Protein AF-A0A2V6WL87-F1 (afdb_monomer_lite)

pLDDT: mean 86.81, std 9.93, range [48.81, 95.75]

Radius of gyration: 15.18 Å; chains: 1; bounding box: 31×35×40 Å

Sequence (95 aa):
GGDASAFRYGDSGVALIAPILGDERRGARIATLLRARLDELLRTMTTSVRTFTGARWRVRVGDATWSADLVTTGAVLRLAQDVLARDAAVRRPAA

Foldseek 3Di:
DFDWDWDDDPDPDIDIHGDCVPPQCVFVVCQVVVQVVVVVVLVVCCVVPPVSPPDDDHDFFFAFGDDPVQVDPVSRVVRRVVRSVVSVVVPDDDD

Structure (mmCIF, N/CA/C/O backbone):
data_AF-A0A2V6WL87-F1
#
_entry.id   AF-A0A2V6WL87-F1
#
loop_
_atom_site.group_PDB
_atom_site.id
_atom_site.type_symbol
_atom_site.label_atom_id
_atom_site.label_alt_id
_atom_site.label_comp_id
_atom_site.label_asym_id
_atom_site.label_entity_id
_atom_site.label_seq_id
_atom_site.pdbx_PDB_ins_code
_atom_site.Cartn_x
_atom_site.Cartn_y
_atom_site.Cartn_z
_atom_site.occupancy
_atom_site.B_iso_or_equiv
_atom_site.auth_seq_id
_atom_site.auth_comp_id
_atom_site.auth_asym_id
_atom_site.auth_atom_id
_atom_site.pdbx_PDB_model_num
ATOM 1 N N . GLY A 1 1 ? 4.001 20.080 -4.985 1.00 48.81 1 GLY A N 1
ATOM 2 C CA . GLY A 1 1 ? 3.445 18.723 -4.866 1.00 48.81 1 GLY A CA 1
ATOM 3 C C . GLY A 1 1 ? 3.136 18.248 -6.260 1.00 48.81 1 GLY A C 1
ATOM 4 O O . GLY A 1 1 ? 2.423 18.955 -6.945 1.00 48.81 1 GLY A O 1
ATOM 5 N N . GLY A 1 2 ? 3.747 17.154 -6.714 1.00 58.09 2 GLY A N 1
ATOM 6 C CA . GLY A 1 2 ? 3.311 16.494 -7.947 1.00 58.09 2 GLY A CA 1
ATOM 7 C C . GLY A 1 2 ? 2.127 15.601 -7.608 1.00 58.09 2 GLY A C 1
ATOM 8 O O . GLY A 1 2 ? 2.255 14.801 -6.672 1.00 58.09 2 GLY A O 1
ATOM 9 N N . ASP A 1 3 ? 1.014 15.803 -8.310 1.00 79.31 3 ASP A N 1
ATOM 10 C CA . ASP A 1 3 ? -0.290 15.217 -8.006 1.00 79.31 3 ASP A CA 1
ATOM 11 C C . ASP A 1 3 ? -0.212 13.703 -7.817 1.00 79.31 3 ASP A C 1
ATOM 13 O O . ASP A 1 3 ? 0.433 12.989 -8.585 1.00 79.31 3 ASP A O 1
ATOM 17 N N . ALA A 1 4 ? -0.848 13.222 -6.752 1.00 84.31 4 ALA A N 1
ATOM 18 C CA . ALA A 1 4 ? -1.035 11.806 -6.499 1.00 84.31 4 ALA A CA 1
ATOM 19 C C . ALA A 1 4 ? -2.520 11.481 -6.657 1.00 84.31 4 ALA A C 1
ATOM 21 O O . ALA A 1 4 ? -3.379 12.208 -6.157 1.00 84.31 4 ALA A O 1
ATOM 22 N N . SER A 1 5 ? -2.818 10.382 -7.336 1.00 91.44 5 SER A N 1
ATOM 23 C CA . SER A 1 5 ? -4.182 9.903 -7.530 1.00 91.44 5 SER A CA 1
ATOM 24 C C . SER A 1 5 ? -4.436 8.717 -6.612 1.00 91.44 5 SER A C 1
ATOM 26 O O . SER A 1 5 ? -3.649 7.769 -6.583 1.00 91.44 5 SER A O 1
ATOM 28 N N . ALA A 1 6 ? -5.529 8.774 -5.856 1.00 92.56 6 ALA A N 1
ATOM 29 C CA . ALA A 1 6 ? -5.954 7.702 -4.968 1.00 92.56 6 ALA A CA 1
ATOM 30 C C . ALA A 1 6 ? -7.140 6.949 -5.577 1.00 92.56 6 ALA A C 1
ATOM 32 O O . ALA A 1 6 ? -8.090 7.558 -6.066 1.00 92.56 6 ALA A O 1
ATOM 33 N N . PHE A 1 7 ? -7.094 5.623 -5.506 1.00 93.06 7 PHE A N 1
ATOM 34 C CA . PHE A 1 7 ? -8.114 4.731 -6.042 1.00 93.06 7 PHE A CA 1
ATOM 35 C C . PHE A 1 7 ? -8.524 3.718 -4.982 1.00 93.06 7 PHE A C 1
ATOM 37 O O . PHE A 1 7 ? -7.685 3.224 -4.226 1.00 93.06 7 PHE A O 1
ATOM 44 N N . ARG A 1 8 ? -9.810 3.358 -4.948 1.00 94.12 8 ARG A N 1
ATOM 45 C CA . ARG A 1 8 ? -10.252 2.198 -4.171 1.00 94.12 8 ARG A CA 1
ATOM 46 C C . ARG A 1 8 ? -9.603 0.941 -4.746 1.00 94.12 8 ARG A C 1
ATOM 48 O O . ARG A 1 8 ? -9.572 0.757 -5.959 1.00 94.12 8 ARG A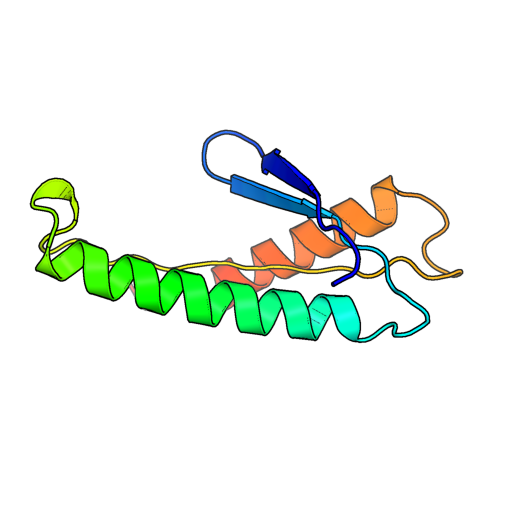 O 1
ATOM 55 N N . TYR A 1 9 ? -9.104 0.080 -3.869 1.00 90.62 9 TYR A N 1
ATOM 56 C CA . TYR A 1 9 ? -8.398 -1.132 -4.246 1.00 90.62 9 TYR A CA 1
ATOM 57 C C . TYR A 1 9 ? -8.962 -2.336 -3.486 1.00 90.62 9 TYR A C 1
ATOM 59 O O . TYR A 1 9 ? -8.707 -2.523 -2.296 1.00 90.62 9 TYR A O 1
ATOM 67 N N . GLY A 1 10 ? -9.766 -3.141 -4.182 1.00 89.19 10 GLY A N 1
ATOM 68 C CA . GLY A 1 10 ? -10.540 -4.221 -3.570 1.00 89.19 10 GLY A CA 1
ATOM 69 C C . GLY A 1 10 ? -11.564 -3.709 -2.550 1.00 89.19 10 GLY A C 1
ATOM 70 O O . GLY A 1 10 ? -12.059 -2.579 -2.633 1.00 89.19 10 GLY A O 1
ATOM 71 N N . ASP A 1 11 ? -11.874 -4.551 -1.566 1.00 87.19 11 ASP A N 1
ATOM 72 C CA . ASP A 1 11 ? -12.956 -4.268 -0.620 1.00 87.19 11 ASP A CA 1
ATOM 73 C C . ASP A 1 11 ? -12.587 -3.200 0.408 1.00 87.19 11 ASP A C 1
ATOM 75 O O . ASP A 1 11 ? -13.423 -2.356 0.732 1.00 87.19 11 ASP A O 1
ATOM 79 N N . SER A 1 12 ? -11.340 -3.216 0.888 1.00 82.81 12 SER A N 1
ATOM 80 C CA . SER A 1 12 ? -10.869 -2.404 2.020 1.00 82.81 12 SER A CA 1
ATOM 81 C C . SER A 1 12 ? -9.546 -1.668 1.778 1.00 82.81 12 SER A C 1
ATOM 83 O O . SER A 1 12 ? -9.047 -0.997 2.680 1.00 82.81 12 SER A O 1
ATOM 85 N N . GLY A 1 13 ? -8.953 -1.794 0.588 1.00 90.06 13 GLY A N 1
ATOM 86 C CA . GLY A 1 13 ? -7.667 -1.188 0.255 1.00 90.06 13 GLY A CA 1
ATOM 87 C C . GLY A 1 13 ? -7.789 0.138 -0.492 1.00 90.06 13 GLY A C 1
ATOM 88 O O . GLY A 1 13 ? -8.827 0.484 -1.060 1.00 90.06 13 GLY A O 1
ATOM 89 N N . VAL A 1 14 ? -6.673 0.862 -0.531 1.00 92.88 14 VAL A N 1
ATOM 90 C CA . VAL A 1 14 ? -6.485 2.069 -1.340 1.00 92.88 14 VAL A CA 1
ATOM 91 C C . VAL A 1 14 ? -5.165 1.928 -2.089 1.00 92.88 14 VAL A C 1
ATOM 93 O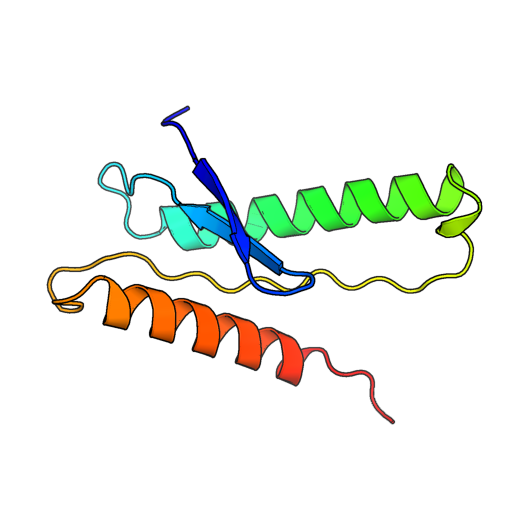 O . VAL A 1 14 ? -4.159 1.542 -1.496 1.00 92.88 14 VAL A O 1
ATOM 96 N N . ALA A 1 15 ? -5.168 2.242 -3.381 1.00 93.69 15 ALA A N 1
ATOM 97 C CA . ALA A 1 15 ? -3.967 2.367 -4.194 1.00 93.69 15 ALA A CA 1
ATOM 98 C C . ALA A 1 15 ? -3.663 3.851 -4.419 1.00 93.69 15 ALA A C 1
ATOM 100 O O . ALA A 1 15 ? -4.559 4.623 -4.756 1.00 93.69 15 ALA A O 1
ATOM 101 N N . LEU A 1 16 ? -2.402 4.243 -4.245 1.00 93.56 16 LEU A N 1
ATOM 102 C CA . LEU A 1 16 ? -1.927 5.596 -4.516 1.00 93.56 16 LEU A CA 1
ATOM 103 C C . LEU A 1 16 ? -0.931 5.547 -5.674 1.00 93.56 16 LEU A C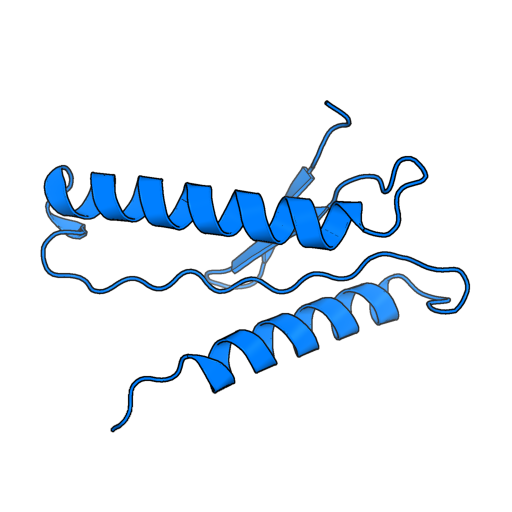 1
ATOM 105 O O . LEU A 1 16 ? 0.078 4.851 -5.590 1.00 93.56 16 LEU A O 1
ATOM 109 N N . ILE A 1 17 ? -1.204 6.298 -6.738 1.00 92.31 17 ILE A N 1
ATOM 110 C CA . ILE A 1 17 ? -0.302 6.459 -7.880 1.00 92.31 17 ILE A CA 1
ATOM 111 C C . ILE A 1 17 ? 0.291 7.859 -7.811 1.00 92.31 17 ILE A C 1
ATOM 113 O O . ILE A 1 17 ? -0.445 8.841 -7.732 1.00 92.31 17 ILE A O 1
ATOM 117 N N . ALA A 1 18 ? 1.618 7.956 -7.835 1.00 90.88 18 ALA A N 1
ATOM 118 C CA . ALA A 1 18 ? 2.327 9.224 -7.752 1.00 90.88 18 ALA A CA 1
ATOM 119 C C . ALA A 1 18 ? 3.506 9.251 -8.750 1.00 90.88 18 ALA A C 1
ATOM 121 O O . ALA A 1 18 ? 4.211 8.249 -8.871 1.00 90.88 18 ALA A O 1
ATOM 122 N N . PRO A 1 19 ? 3.771 10.378 -9.441 1.00 88.12 19 PRO A N 1
ATOM 123 C CA . PRO A 1 19 ? 4.880 10.490 -10.395 1.00 88.12 19 PRO A CA 1
ATOM 124 C C . PRO A 1 19 ? 6.252 10.304 -9.736 1.00 88.12 19 PRO A C 1
ATOM 126 O O . PRO A 1 19 ? 6.485 10.821 -8.655 1.00 88.12 19 PRO A O 1
ATOM 129 N N . ILE A 1 20 ? 7.220 9.654 -10.372 1.00 81.19 20 ILE A N 1
ATOM 130 C CA . ILE A 1 20 ? 8.535 9.432 -9.734 1.00 81.19 20 ILE A CA 1
ATOM 131 C C . ILE A 1 20 ? 9.412 10.697 -9.677 1.00 81.19 20 ILE A C 1
ATOM 133 O O . ILE A 1 20 ? 10.280 10.787 -8.820 1.00 81.19 20 ILE A O 1
ATOM 137 N N . LEU A 1 21 ? 9.153 11.702 -10.530 1.00 82.06 21 LEU A N 1
ATOM 138 C CA . LEU A 1 21 ? 9.876 12.990 -10.602 1.00 82.06 21 LEU A CA 1
ATOM 139 C C . LEU A 1 21 ? 11.415 12.853 -10.528 1.00 82.06 21 LEU A C 1
ATOM 141 O O . LEU A 1 21 ? 12.070 13.615 -9.823 1.00 82.06 21 LEU A O 1
ATOM 145 N N . GLY A 1 22 ? 11.988 11.860 -11.220 1.00 78.81 22 GLY A N 1
ATOM 146 C CA . GLY A 1 22 ? 13.437 11.606 -11.223 1.00 78.81 22 GLY A CA 1
ATOM 147 C C . GLY A 1 22 ? 14.003 11.042 -9.912 1.00 78.81 22 GLY A C 1
ATOM 148 O O . GLY A 1 22 ? 15.216 10.981 -9.751 1.00 78.81 22 GLY A O 1
ATOM 149 N N . ASP A 1 23 ? 13.148 10.631 -8.975 1.00 85.06 23 ASP A N 1
ATOM 150 C CA . ASP A 1 23 ? 13.537 10.095 -7.675 1.00 85.06 23 ASP A CA 1
ATOM 151 C C . ASP A 1 23 ? 12.909 8.714 -7.459 1.00 85.06 23 ASP A C 1
ATOM 153 O O . ASP A 1 23 ? 11.765 8.568 -7.021 1.00 85.06 23 ASP A O 1
ATOM 157 N N . GLU A 1 24 ? 13.689 7.672 -7.739 1.00 83.75 24 GLU A N 1
ATOM 158 C CA . GLU A 1 24 ? 13.252 6.274 -7.633 1.00 83.75 24 GLU A CA 1
ATOM 159 C C . GLU A 1 24 ? 12.859 5.874 -6.199 1.00 83.75 24 GLU A C 1
ATOM 161 O O . GLU A 1 24 ? 12.040 4.977 -5.986 1.00 83.75 24 GLU A O 1
ATOM 166 N N . ARG A 1 25 ? 13.382 6.592 -5.195 1.00 87.75 25 ARG A N 1
ATOM 167 C CA . ARG A 1 25 ? 13.091 6.382 -3.768 1.00 87.75 25 ARG A CA 1
ATOM 168 C C . ARG A 1 25 ? 11.846 7.136 -3.295 1.00 87.75 25 ARG A C 1
ATOM 170 O O . ARG A 1 25 ? 11.458 7.007 -2.131 1.00 87.75 25 ARG A O 1
ATOM 177 N N . ARG A 1 26 ? 11.207 7.935 -4.157 1.00 87.94 26 ARG A N 1
ATOM 178 C CA . ARG A 1 26 ? 9.991 8.691 -3.819 1.00 87.94 26 ARG A CA 1
ATOM 179 C C . ARG A 1 26 ? 8.852 7.779 -3.377 1.00 87.94 26 ARG A C 1
ATOM 181 O O . ARG A 1 26 ? 8.186 8.125 -2.404 1.00 87.94 26 ARG A O 1
ATOM 188 N N . GLY A 1 27 ? 8.677 6.621 -4.021 1.00 89.06 27 GLY A N 1
ATOM 189 C CA . GLY A 1 27 ? 7.670 5.620 -3.643 1.00 89.06 27 GLY A CA 1
ATOM 190 C C . GLY A 1 27 ? 7.778 5.216 -2.169 1.00 89.06 27 GLY A C 1
ATOM 191 O O . GLY A 1 27 ? 6.852 5.459 -1.394 1.00 89.06 27 GLY A O 1
ATOM 192 N N . ALA A 1 28 ? 8.955 4.746 -1.753 1.00 90.19 28 ALA A N 1
ATOM 193 C CA . ALA A 1 28 ? 9.221 4.316 -0.379 1.00 90.19 28 ALA A CA 1
ATOM 194 C C . ALA A 1 28 ? 9.038 5.437 0.663 1.00 90.19 28 ALA A C 1
ATOM 196 O O . ALA A 1 28 ? 8.502 5.213 1.756 1.00 90.19 28 ALA A O 1
ATOM 197 N N . ARG A 1 29 ? 9.445 6.675 0.342 1.00 91.31 29 ARG A N 1
ATOM 198 C CA . ARG A 1 29 ? 9.228 7.825 1.239 1.00 91.31 29 ARG A CA 1
ATOM 199 C C . ARG A 1 29 ? 7.745 8.162 1.374 1.00 91.31 29 ARG A C 1
ATOM 201 O O . ARG A 1 29 ? 7.281 8.366 2.494 1.00 91.31 29 ARG A O 1
ATOM 208 N N . ILE A 1 30 ? 6.998 8.182 0.267 1.00 91.56 30 ILE A N 1
ATOM 209 C CA . ILE A 1 30 ? 5.544 8.395 0.293 1.00 91.56 30 ILE A CA 1
ATOM 210 C C . ILE A 1 30 ? 4.867 7.298 1.114 1.00 91.56 30 ILE A C 1
ATOM 212 O O . ILE A 1 30 ? 4.050 7.619 1.969 1.00 91.56 30 ILE A O 1
ATOM 216 N N . ALA A 1 31 ? 5.235 6.032 0.920 1.00 92.50 31 ALA A N 1
ATOM 217 C CA . ALA A 1 31 ? 4.696 4.909 1.681 1.00 92.50 31 ALA A CA 1
ATOM 218 C C . ALA A 1 31 ? 4.932 5.057 3.192 1.00 92.50 31 ALA A C 1
ATOM 220 O O . ALA A 1 31 ? 4.014 4.863 3.993 1.00 92.50 31 ALA A O 1
ATOM 221 N N . THR A 1 32 ? 6.140 5.473 3.580 1.00 92.50 32 THR A N 1
ATOM 222 C CA . THR A 1 32 ? 6.502 5.731 4.981 1.00 92.50 32 THR A CA 1
ATOM 223 C C . THR A 1 32 ? 5.675 6.869 5.581 1.00 92.50 32 THR A C 1
ATOM 225 O O . THR A 1 32 ? 5.100 6.716 6.660 1.00 92.50 32 THR A O 1
ATOM 228 N N . LEU A 1 33 ? 5.571 7.998 4.874 1.00 93.25 33 LEU A N 1
ATOM 229 C CA . LEU A 1 33 ? 4.806 9.163 5.328 1.00 93.25 33 LEU A CA 1
ATOM 230 C C . LEU A 1 33 ? 3.304 8.876 5.391 1.00 93.25 33 LEU A C 1
ATOM 232 O O . LEU A 1 33 ? 2.650 9.238 6.366 1.00 93.25 33 LEU A O 1
ATOM 236 N N . LEU A 1 34 ? 2.761 8.193 4.381 1.00 91.81 34 LEU A N 1
ATOM 237 C CA . LEU A 1 34 ? 1.362 7.781 4.334 1.00 91.81 34 LEU A CA 1
ATOM 238 C C . LEU A 1 34 ? 1.025 6.890 5.527 1.00 91.81 34 LEU A C 1
ATOM 240 O O . LEU A 1 34 ? 0.008 7.105 6.181 1.00 91.81 34 LEU A O 1
ATOM 244 N N . ARG A 1 35 ? 1.897 5.927 5.843 1.00 92.75 35 ARG A N 1
ATOM 245 C CA . ARG A 1 35 ? 1.725 5.064 7.011 1.00 92.75 35 ARG A CA 1
ATOM 246 C C . ARG A 1 35 ? 1.670 5.869 8.301 1.00 92.75 35 ARG A C 1
ATOM 248 O O . ARG A 1 35 ? 0.691 5.757 9.028 1.00 92.75 35 ARG A O 1
ATOM 255 N N . ALA A 1 36 ? 2.686 6.696 8.547 1.00 93.69 36 ALA A N 1
ATOM 256 C CA . ALA A 1 36 ? 2.759 7.519 9.750 1.00 93.69 36 ALA A CA 1
ATOM 257 C C . ALA A 1 36 ? 1.521 8.415 9.893 1.00 93.69 36 ALA A C 1
ATOM 259 O O . ALA A 1 36 ? 0.942 8.508 10.974 1.00 93.69 36 ALA A O 1
ATOM 260 N N . ARG A 1 37 ? 1.064 9.014 8.786 1.00 93.75 37 ARG A N 1
ATOM 261 C CA . ARG A 1 37 ? -0.120 9.871 8.788 1.00 93.75 37 ARG A CA 1
ATOM 262 C C . ARG A 1 37 ? -1.407 9.098 9.068 1.00 93.75 37 ARG A C 1
ATOM 264 O O . ARG A 1 37 ? -2.247 9.582 9.818 1.00 93.75 37 ARG A O 1
ATOM 271 N N . LEU A 1 38 ? -1.580 7.915 8.484 1.00 92.44 38 LEU A N 1
ATOM 272 C CA . LEU A 1 38 ? -2.746 7.073 8.753 1.00 92.44 38 LEU A CA 1
ATOM 273 C C . LEU A 1 38 ? -2.747 6.554 10.193 1.00 92.44 38 LEU A C 1
ATOM 275 O O . LEU A 1 38 ? -3.798 6.564 10.826 1.00 92.44 38 LEU A O 1
ATOM 279 N N . ASP A 1 39 ? -1.592 6.154 10.726 1.00 91.38 39 ASP A N 1
ATOM 280 C CA . ASP A 1 39 ? -1.463 5.724 12.122 1.00 91.38 39 ASP A CA 1
ATOM 281 C C . ASP A 1 39 ? -1.844 6.861 13.090 1.00 91.38 39 ASP A C 1
ATOM 283 O O . ASP A 1 39 ? -2.591 6.640 14.045 1.00 91.38 39 ASP A O 1
ATOM 287 N N . GLU A 1 40 ? -1.396 8.091 12.819 1.00 92.50 40 GLU A N 1
ATOM 288 C CA . GLU A 1 40 ? -1.778 9.285 13.583 1.00 92.50 40 GLU A CA 1
ATOM 289 C C . GLU A 1 40 ? -3.292 9.538 13.522 1.00 92.50 40 GLU A C 1
ATOM 291 O O . GLU A 1 40 ? -3.942 9.651 14.562 1.00 92.50 40 GLU A O 1
ATOM 296 N N . LEU A 1 41 ? -3.870 9.563 12.316 1.00 93.00 41 LEU A N 1
ATOM 297 C CA . LEU A 1 41 ? -5.304 9.791 12.122 1.00 93.00 41 LEU A CA 1
ATOM 298 C C . LEU A 1 41 ? -6.148 8.719 12.816 1.00 93.00 41 LEU A C 1
ATOM 300 O O . LEU A 1 41 ? -7.127 9.050 13.482 1.00 93.00 41 LEU A O 1
ATOM 304 N N . LEU A 1 42 ? -5.762 7.446 12.711 1.00 90.94 42 LEU A N 1
ATOM 305 C CA . LEU A 1 42 ? -6.457 6.346 13.376 1.00 90.94 42 LEU A CA 1
ATOM 306 C C . LEU A 1 42 ? -6.355 6.462 14.895 1.00 90.94 42 LEU A C 1
ATOM 308 O O . LEU A 1 42 ? -7.361 6.273 15.578 1.00 90.94 42 LEU A O 1
ATOM 312 N N . ARG A 1 43 ? -5.188 6.835 15.434 1.00 89.06 43 ARG A N 1
ATOM 313 C CA . ARG A 1 43 ? -5.029 7.096 16.870 1.00 89.06 43 ARG A CA 1
ATOM 314 C C . ARG A 1 43 ? -5.974 8.205 17.331 1.00 89.06 43 ARG A C 1
ATOM 316 O O . ARG A 1 43 ? -6.677 8.015 18.320 1.00 89.06 43 ARG A O 1
ATOM 323 N N . THR A 1 44 ? -6.060 9.311 16.597 1.00 91.69 44 THR A N 1
ATOM 324 C CA . THR A 1 44 ? -7.026 10.382 16.879 1.00 91.69 44 THR A CA 1
ATOM 325 C C .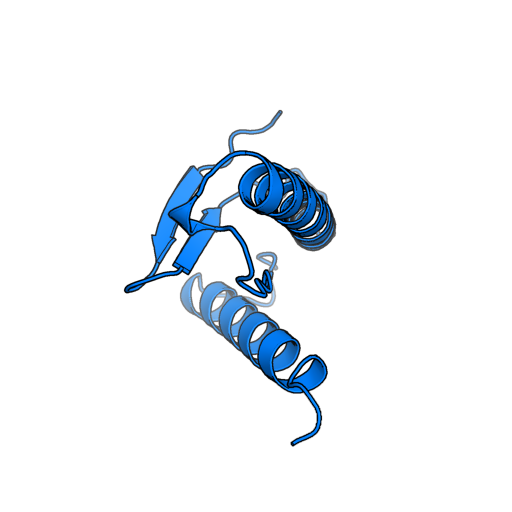 THR A 1 44 ? -8.474 9.897 16.772 1.00 91.69 44 THR A C 1
ATOM 327 O O . THR A 1 44 ? -9.299 10.243 17.615 1.00 91.69 44 THR A O 1
ATOM 330 N N . MET A 1 45 ? -8.813 9.057 15.789 1.00 91.25 45 MET A N 1
ATOM 331 C CA . MET A 1 45 ? -10.161 8.487 15.674 1.00 91.25 45 MET A CA 1
ATOM 332 C C . MET A 1 45 ? -10.510 7.578 16.856 1.00 91.25 45 MET A C 1
ATOM 334 O O . MET A 1 45 ? -11.639 7.638 17.333 1.00 91.25 45 MET A O 1
ATOM 338 N N . THR A 1 46 ? -9.564 6.793 17.391 1.00 89.00 46 THR A N 1
ATOM 339 C CA . THR A 1 46 ? -9.844 5.927 18.556 1.00 89.00 46 THR A CA 1
ATOM 340 C C . THR A 1 46 ? -10.275 6.701 19.805 1.00 89.00 46 THR A C 1
ATOM 342 O O . THR A 1 46 ? -11.043 6.168 20.608 1.00 89.00 46 THR A O 1
ATOM 345 N N . THR A 1 47 ? -9.832 7.956 19.957 1.00 87.00 47 THR A N 1
ATOM 346 C CA . THR A 1 47 ? -10.191 8.819 21.095 1.00 87.00 47 THR A CA 1
ATOM 347 C C . THR A 1 47 ? -11.420 9.692 20.842 1.00 87.00 47 THR A C 1
ATOM 349 O O . THR A 1 47 ? -12.030 10.154 21.801 1.00 87.00 47 THR A O 1
ATOM 352 N N . SER A 1 48 ? -11.794 9.926 19.580 1.00 89.75 48 SER A N 1
ATOM 353 C CA . SER A 1 48 ? -12.839 10.895 19.200 1.00 89.75 48 SER A CA 1
ATOM 354 C C . SER A 1 48 ? -14.089 10.272 18.575 1.00 89.75 48 SER A C 1
ATOM 356 O O . SER A 1 48 ? -15.149 10.896 18.576 1.00 89.75 48 SER A O 1
ATOM 358 N N . VAL A 1 49 ? -14.007 9.041 18.064 1.00 91.56 49 VAL A N 1
ATOM 359 C CA . VAL A 1 49 ? -15.099 8.376 17.346 1.00 91.56 49 VAL A CA 1
ATOM 360 C C . VAL A 1 49 ? -15.442 7.063 18.038 1.00 91.56 49 VAL A C 1
ATOM 362 O O . VAL A 1 49 ? -14.657 6.119 18.025 1.00 91.56 49 VAL A O 1
ATOM 365 N N . ARG A 1 50 ? -16.665 6.973 18.578 1.00 89.19 50 ARG A N 1
ATOM 366 C CA . ARG A 1 50 ? -17.164 5.810 19.340 1.00 89.19 50 ARG A CA 1
ATOM 367 C C . ARG A 1 50 ? -16.938 4.468 18.634 1.00 89.19 50 ARG A C 1
ATOM 369 O O . ARG A 1 50 ? -16.553 3.502 19.277 1.00 89.19 50 ARG A O 1
ATOM 376 N N . THR A 1 51 ? -17.151 4.404 17.319 1.00 86.62 51 THR A N 1
ATOM 377 C CA . THR A 1 51 ? -16.964 3.173 16.525 1.00 86.62 5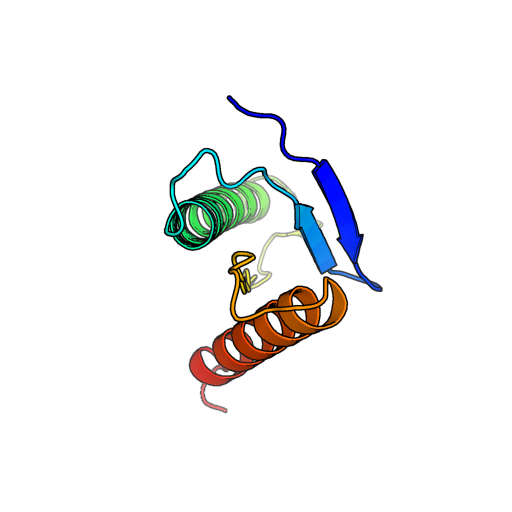1 THR A CA 1
ATOM 378 C C . THR A 1 51 ? -15.506 2.699 16.490 1.00 86.62 51 THR A C 1
ATOM 380 O O . THR A 1 51 ? -15.245 1.520 16.280 1.00 86.62 51 THR A O 1
ATOM 383 N N . PHE A 1 52 ? -14.548 3.602 16.703 1.00 83.25 52 PHE A N 1
ATOM 384 C CA . PHE A 1 52 ? -13.117 3.303 16.716 1.00 83.25 52 PHE A CA 1
ATOM 385 C C . PHE A 1 52 ? -12.579 3.059 18.133 1.00 83.25 52 PHE A C 1
ATOM 387 O O . PHE A 1 52 ? -11.434 2.629 18.280 1.00 83.25 52 PHE A O 1
ATOM 394 N N . THR A 1 53 ? -13.373 3.313 19.177 1.00 86.31 53 THR A N 1
ATOM 395 C CA . THR A 1 53 ? -12.962 3.126 20.571 1.00 86.31 53 THR A CA 1
ATOM 396 C C . THR A 1 53 ? -12.716 1.646 20.875 1.00 86.31 53 THR A C 1
ATOM 398 O O . THR A 1 53 ? -13.531 0.786 20.557 1.00 86.31 53 THR A O 1
ATOM 401 N N . GLY A 1 54 ? -11.567 1.336 21.487 1.00 82.25 54 GLY A N 1
ATOM 402 C CA . GLY A 1 54 ? -11.174 -0.031 21.861 1.00 82.25 54 GLY A CA 1
ATOM 403 C C . GLY A 1 54 ? -10.692 -0.916 20.702 1.00 82.25 54 GLY A C 1
ATOM 404 O O . GLY A 1 54 ? -10.107 -1.973 20.944 1.00 82.25 54 GLY A O 1
ATOM 405 N N . ALA A 1 55 ? -10.868 -0.484 19.451 1.00 83.69 55 ALA A N 1
ATOM 406 C CA . ALA A 1 55 ? -10.389 -1.210 18.283 1.00 83.69 55 ALA A CA 1
ATOM 407 C C . ALA A 1 55 ? -8.867 -1.056 18.110 1.00 83.69 55 ALA A C 1
ATOM 409 O O . ALA A 1 55 ? -8.305 0.034 18.233 1.00 83.69 55 ALA A O 1
ATOM 410 N N . ARG A 1 56 ? -8.188 -2.164 17.791 1.00 81.25 56 ARG A N 1
ATOM 411 C CA . ARG A 1 56 ? -6.759 -2.174 17.450 1.00 81.25 56 ARG A CA 1
ATOM 412 C C . ARG A 1 56 ? -6.601 -2.163 15.938 1.00 81.25 56 ARG A C 1
ATOM 414 O O . ARG A 1 56 ? -6.818 -3.177 15.279 1.00 81.25 56 ARG A O 1
ATOM 421 N N . TRP A 1 57 ? -6.204 -1.018 15.401 1.00 83.00 57 TRP A N 1
ATOM 422 C CA . TRP A 1 57 ? -5.972 -0.850 13.971 1.00 83.00 57 TRP A CA 1
ATOM 423 C C . TRP A 1 57 ? -4.509 -1.081 13.620 1.00 83.00 57 TRP A C 1
ATOM 425 O O . TRP A 1 57 ? -3.607 -0.843 14.423 1.00 83.00 57 TRP A O 1
ATOM 435 N N . ARG A 1 58 ? -4.275 -1.535 12.390 1.00 85.81 58 ARG A N 1
ATOM 436 C CA . ARG A 1 58 ? -2.937 -1.625 11.819 1.00 85.81 58 ARG A CA 1
ATOM 437 C C . ARG A 1 58 ? -2.975 -1.216 10.362 1.00 85.81 58 ARG A C 1
ATOM 439 O O . ARG A 1 58 ? -3.612 -1.879 9.546 1.00 85.81 58 ARG A O 1
ATOM 446 N N . VAL A 1 59 ? -2.233 -0.168 10.037 1.00 89.00 59 VAL A N 1
ATOM 447 C CA . VAL A 1 59 ? -2.005 0.231 8.653 1.00 89.00 59 VAL A CA 1
ATOM 448 C C . VAL A 1 59 ? -0.969 -0.706 8.047 1.00 89.00 59 VAL A C 1
ATOM 450 O O . VAL A 1 59 ? 0.055 -0.989 8.673 1.00 89.00 59 VAL A O 1
ATOM 453 N N . ARG A 1 60 ? -1.238 -1.196 6.837 1.00 92.00 60 ARG A N 1
ATOM 454 C CA . ARG A 1 60 ? -0.296 -1.964 6.016 1.00 92.00 60 ARG A CA 1
ATOM 455 C C . ARG A 1 60 ? -0.032 -1.195 4.740 1.00 92.00 60 ARG A C 1
ATOM 457 O O . ARG A 1 60 ? -0.968 -0.639 4.173 1.00 92.00 60 ARG A O 1
ATOM 464 N N . VAL A 1 61 ? 1.220 -1.169 4.307 1.00 93.88 61 VAL A N 1
ATOM 465 C CA . VAL A 1 61 ? 1.622 -0.441 3.102 1.00 93.88 61 VAL A CA 1
ATOM 466 C C . VAL A 1 61 ? 2.642 -1.275 2.345 1.00 93.88 61 VAL A C 1
ATOM 468 O O . VAL A 1 61 ? 3.536 -1.856 2.957 1.00 93.88 61 VAL A O 1
ATOM 471 N N . GLY A 1 62 ? 2.489 -1.326 1.027 1.00 94.44 62 GLY A N 1
ATOM 472 C CA . GLY A 1 62 ? 3.507 -1.799 0.103 1.00 94.44 62 GLY A CA 1
ATOM 473 C C . GLY A 1 62 ? 3.636 -0.807 -1.039 1.00 94.44 62 GLY A C 1
ATOM 474 O O . GLY A 1 62 ? 2.647 -0.186 -1.436 1.00 94.44 62 GLY A O 1
ATOM 475 N N . ASP A 1 63 ? 4.854 -0.636 -1.528 1.00 94.94 63 ASP A N 1
ATOM 476 C CA . ASP A 1 63 ? 5.163 0.261 -2.628 1.00 94.94 63 ASP A CA 1
ATOM 477 C C . ASP A 1 63 ? 5.992 -0.441 -3.695 1.00 94.94 63 ASP A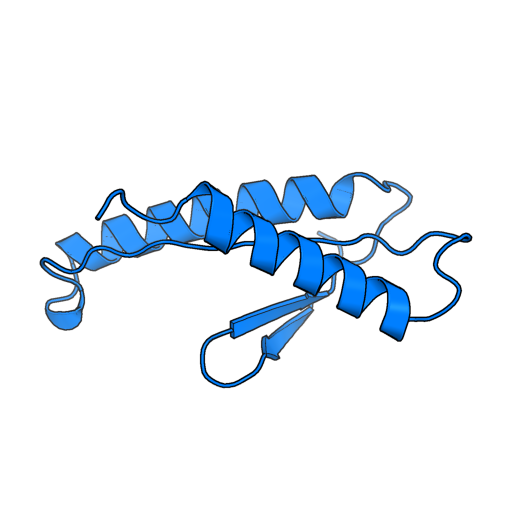 C 1
ATOM 479 O O . ASP A 1 63 ? 6.672 -1.436 -3.446 1.00 94.94 63 ASP A O 1
ATOM 483 N N . ALA A 1 64 ? 5.891 0.091 -4.905 1.00 94.56 64 ALA A N 1
ATOM 484 C CA . ALA A 1 64 ? 6.776 -0.222 -6.004 1.00 94.56 64 ALA A CA 1
ATOM 485 C C . ALA A 1 64 ? 6.923 1.028 -6.865 1.00 94.56 64 ALA A C 1
ATOM 487 O O . ALA A 1 64 ? 5.955 1.755 -7.106 1.00 94.56 64 ALA A O 1
ATOM 488 N N . THR A 1 65 ? 8.138 1.248 -7.348 1.00 92.44 65 THR A N 1
ATOM 489 C CA . THR A 1 65 ? 8.459 2.310 -8.294 1.00 92.44 65 THR A CA 1
ATOM 490 C C . THR A 1 65 ? 8.677 1.678 -9.664 1.00 92.44 65 THR A C 1
ATOM 492 O O . THR A 1 65 ? 9.341 0.648 -9.766 1.00 92.44 65 THR A O 1
ATOM 495 N N . TRP A 1 66 ? 8.114 2.274 -10.719 1.00 89.12 66 TRP A N 1
ATOM 496 C CA . TRP A 1 66 ? 8.440 1.864 -12.084 1.00 89.12 66 TRP A CA 1
ATOM 497 C C . TRP A 1 66 ? 9.934 2.069 -12.357 1.00 89.12 66 TRP A C 1
ATOM 499 O O . TRP A 1 66 ? 10.496 3.099 -11.985 1.00 89.12 66 TRP A O 1
ATOM 509 N N . SER A 1 67 ? 10.548 1.105 -13.034 1.00 86.19 67 SER A N 1
ATOM 510 C CA . SER A 1 67 ? 11.923 1.164 -13.527 1.00 86.19 67 SER A CA 1
ATOM 511 C C . SER A 1 67 ? 11.986 0.561 -14.931 1.00 86.19 67 SER A C 1
ATOM 513 O O . SER A 1 67 ? 11.062 -0.141 -15.347 1.00 86.19 67 SER A O 1
ATOM 515 N N . ALA A 1 68 ? 13.085 0.797 -15.652 1.00 84.69 68 ALA A N 1
ATOM 516 C CA . ALA A 1 68 ? 13.293 0.227 -16.985 1.00 84.69 68 ALA A CA 1
ATOM 517 C C . ALA A 1 68 ? 13.251 -1.317 -16.992 1.00 84.69 68 ALA A C 1
ATOM 519 O O . ALA A 1 68 ? 12.783 -1.913 -17.960 1.00 84.69 68 ALA A O 1
ATOM 520 N N . ASP A 1 69 ? 13.659 -1.955 -15.892 1.00 83.75 69 ASP A N 1
ATOM 521 C CA . ASP A 1 69 ? 13.610 -3.414 -15.723 1.00 83.75 69 ASP A CA 1
ATOM 522 C C . ASP A 1 69 ? 12.177 -3.937 -15.493 1.00 83.75 69 ASP A C 1
ATOM 524 O O . ASP A 1 69 ? 11.876 -5.109 -15.726 1.00 83.75 69 ASP A O 1
ATOM 528 N N . LEU A 1 70 ? 11.257 -3.067 -15.058 1.00 82.56 70 LEU A N 1
ATOM 529 C CA . LEU A 1 70 ? 9.837 -3.363 -14.863 1.00 82.56 70 LEU A CA 1
ATOM 530 C C . LEU A 1 70 ? 9.044 -2.948 -16.109 1.00 82.56 70 LEU A C 1
ATOM 532 O O . LEU A 1 70 ? 8.318 -1.955 -16.137 1.00 82.56 70 LEU A O 1
ATOM 536 N N . VAL A 1 71 ? 9.160 -3.774 -17.148 1.00 79.75 71 VAL A N 1
ATOM 537 C CA . VAL A 1 71 ? 8.678 -3.514 -18.519 1.00 79.75 71 VAL A CA 1
ATOM 538 C C . VAL A 1 71 ? 7.152 -3.316 -18.630 1.00 79.75 71 VAL A C 1
ATOM 540 O O . VAL A 1 71 ? 6.661 -2.817 -19.638 1.00 79.75 71 VAL A O 1
ATOM 543 N N . THR A 1 72 ? 6.365 -3.671 -17.605 1.00 88.44 72 THR A N 1
ATOM 544 C CA . THR A 1 72 ? 4.898 -3.530 -17.636 1.00 88.44 72 THR A CA 1
ATOM 545 C C . THR A 1 72 ? 4.337 -2.923 -16.355 1.00 88.44 72 THR A C 1
ATOM 547 O O . THR A 1 72 ? 4.809 -3.203 -15.253 1.00 88.44 72 THR A O 1
ATOM 550 N N . THR A 1 73 ? 3.239 -2.171 -16.477 1.00 88.31 73 THR A N 1
ATOM 551 C CA . THR A 1 73 ? 2.457 -1.692 -15.324 1.00 88.31 73 THR A CA 1
ATOM 552 C C . THR A 1 73 ? 2.014 -2.850 -14.423 1.00 88.31 73 THR A C 1
ATOM 554 O O . THR A 1 73 ? 2.037 -2.728 -13.201 1.00 88.31 73 THR A O 1
ATOM 557 N N . GLY A 1 74 ? 1.678 -4.005 -15.010 1.00 91.44 74 GLY A N 1
ATOM 558 C CA . GLY A 1 74 ? 1.318 -5.210 -14.259 1.00 91.44 74 GLY A CA 1
ATOM 559 C C . GLY A 1 74 ? 2.449 -5.733 -13.366 1.00 91.44 74 GLY A C 1
ATOM 560 O O . GLY A 1 74 ? 2.180 -6.176 -12.251 1.00 91.44 74 GLY A O 1
ATOM 561 N N . ALA A 1 75 ? 3.707 -5.640 -13.809 1.00 93.75 75 ALA A N 1
ATOM 562 C CA . ALA A 1 75 ? 4.864 -6.028 -13.001 1.00 93.75 75 ALA A CA 1
ATOM 563 C C . ALA A 1 75 ? 5.047 -5.106 -11.784 1.00 93.75 75 ALA A C 1
ATOM 565 O O . ALA A 1 75 ? 5.257 -5.598 -10.676 1.00 93.75 75 ALA A O 1
ATOM 566 N N . VAL A 1 76 ? 4.884 -3.790 -11.964 1.00 92.69 76 VAL A N 1
ATOM 567 C CA . VAL A 1 76 ? 4.952 -2.810 -10.864 1.00 92.69 76 VAL A CA 1
ATOM 568 C C . VAL A 1 76 ? 3.864 -3.082 -9.821 1.00 92.69 76 VAL A C 1
ATOM 570 O O . VAL A 1 76 ? 4.145 -3.134 -8.625 1.00 92.69 76 VAL A O 1
ATOM 573 N N . LEU A 1 77 ? 2.623 -3.307 -10.262 1.00 92.25 77 LEU A N 1
ATOM 574 C CA . LEU A 1 77 ? 1.504 -3.570 -9.354 1.00 92.25 77 LEU A CA 1
ATOM 575 C C . LEU A 1 77 ? 1.680 -4.878 -8.577 1.00 92.25 77 LEU A C 1
ATOM 577 O O . LEU A 1 77 ? 1.415 -4.911 -7.376 1.00 92.25 77 LEU A O 1
ATOM 581 N N . ARG A 1 78 ? 2.161 -5.941 -9.233 1.00 93.69 78 ARG A N 1
ATOM 582 C CA . ARG A 1 78 ? 2.446 -7.218 -8.566 1.00 93.69 78 ARG A CA 1
ATOM 583 C C . ARG A 1 78 ? 3.535 -7.062 -7.506 1.00 93.69 78 ARG A C 1
ATOM 585 O O . ARG A 1 78 ? 3.362 -7.541 -6.393 1.00 93.69 78 ARG A O 1
ATOM 592 N N . LEU A 1 79 ? 4.602 -6.320 -7.808 1.00 95.06 79 LEU A N 1
ATOM 593 C CA . LEU A 1 79 ? 5.657 -6.040 -6.834 1.00 95.06 79 LEU A CA 1
ATOM 594 C C . LEU A 1 79 ? 5.113 -5.284 -5.610 1.00 95.06 79 LEU A C 1
ATOM 596 O O . LEU A 1 79 ? 5.392 -5.672 -4.478 1.00 95.06 79 LEU A O 1
ATOM 600 N N . ALA A 1 80 ? 4.282 -4.257 -5.818 1.00 94.38 80 ALA A N 1
ATOM 601 C CA . ALA A 1 80 ? 3.657 -3.523 -4.715 1.00 94.38 80 ALA A CA 1
ATOM 602 C C . ALA A 1 80 ? 2.763 -4.431 -3.848 1.00 94.38 80 ALA A C 1
ATOM 604 O O . ALA A 1 80 ? 2.770 -4.322 -2.619 1.00 94.38 80 ALA A O 1
ATOM 605 N N . GLN A 1 81 ? 2.019 -5.355 -4.471 1.00 94.19 81 GLN A N 1
ATOM 606 C CA . GLN A 1 81 ? 1.215 -6.356 -3.763 1.00 94.19 81 GLN A CA 1
ATOM 607 C C . GLN A 1 81 ? 2.083 -7.320 -2.946 1.00 94.19 81 GLN A C 1
ATOM 609 O O . GLN A 1 81 ? 1.759 -7.589 -1.789 1.00 94.19 81 GLN A O 1
ATOM 614 N N . ASP A 1 82 ? 3.193 -7.804 -3.504 1.00 95.75 82 ASP A N 1
ATOM 615 C CA . ASP A 1 82 ? 4.114 -8.702 -2.803 1.00 95.75 82 ASP A CA 1
ATOM 616 C C . ASP A 1 82 ? 4.728 -8.020 -1.573 1.00 95.75 82 ASP A C 1
ATOM 618 O O . ASP A 1 82 ? 4.802 -8.615 -0.493 1.00 95.75 82 ASP A O 1
ATOM 622 N N . VAL A 1 83 ? 5.119 -6.747 -1.694 1.00 95.31 83 VAL A N 1
ATOM 623 C CA . VAL A 1 83 ? 5.615 -5.947 -0.562 1.00 95.31 83 VAL A CA 1
ATOM 624 C C . VAL A 1 83 ? 4.518 -5.757 0.492 1.00 95.31 83 VAL A C 1
ATOM 626 O O . VAL A 1 83 ? 4.766 -5.970 1.682 1.00 95.31 83 VAL A O 1
ATOM 629 N N . LEU A 1 84 ? 3.287 -5.437 0.076 1.00 93.62 84 LEU A N 1
ATOM 630 C CA . LEU A 1 84 ? 2.143 -5.300 0.983 1.00 93.62 84 LEU A CA 1
ATOM 631 C C . LEU A 1 84 ? 1.850 -6.611 1.736 1.00 93.62 84 LEU A C 1
ATOM 633 O O . LEU A 1 84 ? 1.558 -6.595 2.937 1.00 93.62 84 LEU A O 1
ATOM 637 N N . ALA A 1 85 ? 1.948 -7.754 1.054 1.00 92.69 85 ALA A N 1
ATOM 638 C CA . ALA A 1 85 ? 1.765 -9.073 1.650 1.00 92.69 85 ALA A CA 1
ATOM 639 C C . ALA A 1 85 ? 2.859 -9.394 2.684 1.00 92.69 85 ALA A C 1
ATOM 641 O O . ALA A 1 85 ? 2.557 -9.910 3.764 1.00 92.69 85 ALA A O 1
ATOM 642 N N . ARG A 1 86 ? 4.120 -9.035 2.409 1.00 93.06 86 ARG A N 1
ATOM 643 C CA . ARG A 1 86 ? 5.229 -9.192 3.367 1.00 93.06 86 ARG A CA 1
ATOM 644 C C . ARG A 1 86 ? 5.044 -8.327 4.610 1.00 93.06 86 ARG A C 1
ATOM 646 O O . ARG A 1 86 ? 5.246 -8.822 5.718 1.00 93.06 86 ARG A O 1
ATOM 653 N N . ASP A 1 87 ? 4.602 -7.079 4.460 1.00 89.50 87 ASP A N 1
ATOM 654 C CA . ASP A 1 87 ? 4.300 -6.209 5.606 1.00 89.50 87 ASP A CA 1
ATOM 655 C C . ASP A 1 87 ? 3.186 -6.798 6.493 1.00 89.50 87 ASP A C 1
ATOM 657 O O . ASP A 1 87 ? 3.250 -6.722 7.724 1.00 89.50 87 ASP A O 1
ATOM 661 N N . ALA A 1 88 ? 2.206 -7.476 5.882 1.00 82.44 88 ALA A N 1
ATOM 662 C CA . ALA A 1 88 ? 1.185 -8.219 6.615 1.00 82.44 88 ALA A CA 1
ATOM 663 C C . ALA A 1 88 ? 1.764 -9.399 7.418 1.00 82.44 88 ALA A C 1
ATOM 665 O O . ALA A 1 88 ? 1.303 -9.660 8.532 1.00 82.44 88 ALA A O 1
ATOM 666 N N . ALA A 1 89 ? 2.755 -10.106 6.868 1.00 78.06 89 ALA A N 1
ATOM 667 C CA . ALA A 1 89 ? 3.387 -11.259 7.506 1.00 78.06 89 ALA A CA 1
ATOM 668 C C . ALA A 1 89 ? 4.291 -10.855 8.680 1.00 78.06 89 ALA A C 1
ATOM 670 O O . ALA A 1 89 ? 4.125 -11.385 9.776 1.00 78.06 89 ALA A O 1
ATOM 671 N N . VAL A 1 90 ? 5.181 -9.873 8.483 1.00 77.56 90 VAL A N 1
ATOM 672 C CA . VAL A 1 90 ? 6.143 -9.403 9.504 1.00 77.56 90 VAL A CA 1
ATOM 673 C C . VAL A 1 90 ? 5.443 -8.912 10.767 1.00 77.56 90 VAL A C 1
ATOM 675 O O . VAL A 1 90 ? 5.961 -9.050 11.870 1.00 77.56 90 VAL A O 1
ATOM 678 N N . ARG A 1 91 ? 4.260 -8.315 10.619 1.00 68.19 91 ARG A N 1
ATOM 679 C CA . ARG A 1 91 ? 3.588 -7.648 11.732 1.00 68.19 91 ARG A CA 1
ATOM 680 C C . ARG A 1 91 ? 2.519 -8.505 12.397 1.00 68.19 91 ARG A C 1
ATOM 682 O O . ARG A 1 91 ? 1.919 -8.022 13.351 1.00 68.19 91 ARG A O 1
ATOM 689 N N . ARG A 1 92 ? 2.216 -9.725 11.933 1.00 59.44 92 ARG A N 1
ATOM 690 C CA . ARG A 1 92 ? 1.167 -10.579 12.532 1.00 59.44 92 ARG A CA 1
ATOM 691 C C . ARG A 1 92 ? 1.382 -10.687 14.058 1.00 59.44 92 ARG A C 1
ATOM 693 O O . ARG A 1 92 ? 2.518 -10.894 14.471 1.00 59.44 92 ARG A O 1
ATOM 700 N N . PRO A 1 93 ? 0.352 -10.464 14.902 1.00 54.31 93 PRO A N 1
ATOM 701 C CA . PRO A 1 93 ? 0.530 -10.666 16.336 1.00 54.31 93 PRO A CA 1
ATOM 702 C C . PRO A 1 93 ? 0.926 -12.128 16.583 1.00 54.31 93 PRO A C 1
ATOM 704 O O . PRO A 1 93 ? 0.427 -13.015 15.886 1.00 54.31 93 PRO A O 1
ATOM 707 N N . ALA A 1 94 ? 1.840 -12.361 17.530 1.00 53.69 94 ALA A N 1
ATOM 708 C CA . ALA A 1 94 ? 2.042 -13.699 18.073 1.00 53.69 94 ALA A CA 1
ATOM 709 C C . ALA A 1 94 ? 0.682 -14.215 18.572 1.00 53.69 94 ALA A C 1
ATOM 711 O O . ALA A 1 94 ? -0.088 -13.428 19.134 1.00 53.69 94 ALA A O 1
ATOM 712 N N . ALA A 1 95 ? 0.378 -15.471 18.239 1.00 49.00 95 ALA A N 1
ATOM 713 C CA . ALA A 1 95 ? -0.884 -16.126 18.570 1.00 49.00 95 ALA A CA 1
ATOM 714 C C . ALA A 1 95 ? -1.121 -16.174 20.084 1.00 49.00 95 ALA A C 1
ATOM 716 O O . ALA A 1 95 ? -0.119 -16.299 20.825 1.00 49.00 95 ALA A O 1
#

Secondary structure (DSSP, 8-state):
----EEEEETTTEEEEE---TT-TTHHHHHHHHHHHHHHHHHHHHHHH-GGGTT-------------TT--SHHHHHHHHHHHHHHHHHHTPPP-